Protein AF-A0A830AWT7-F1 (afdb_monomer)

Mean predicted aligned error: 8.28 Å

Solvent-accessible surface area (backbone atoms only — not comparable to full-atom values): 6979 Å² total; per-residue (Å²): 129,45,64,58,48,28,29,35,29,59,50,55,49,35,34,41,39,36,36,57,41,48,57,60,38,79,76,43,78,49,68,42,50,81,13,40,42,37,40,36,29,23,32,62,94,83,51,46,60,31,48,46,79,47,47,34,53,55,45,29,33,56,88,72,31,49,80,48,81,47,71,60,28,32,40,34,40,36,25,38,64,56,73,50,79,68,97,49,69,48,52,69,90,70,82,72,58,91,40,58,41,75,27,73,90,71,49,58,55,92,88,49,58,82,79,58,58,65,73,66,55,68,71,62,123

InterPro domains:
  IPR007052 CS domain [PF04969] (5-80)
  IPR007052 CS domain [PS51203] (1-90)
  IPR008978 HSP20-like chaperone [G3DSA:2.60.40.790] (1-121)
  IPR008978 HSP20-like chaperone [SSF49764] (2-117)
  IPR045250 Co-chaperone protein p23-like [PTHR22932] (1-116)

Foldseek 3Di:
DDAAQWAKEDALWKIKIKGQAAQWAPWDWDADQQQWTKIWTFHDPVRHIHIDTARFQGGWDPVPKDWDDDNGIIMIMITRPGSHDDPDGGNDDDDPPPSYYYPPVPYDDNVCVVPPPPVVCVSVD

pLDDT: mean 79.65, std 14.1, range [40.25, 91.5]

Nearest PDB structures (foldseek):
  7krj-assembly1_C  TM=8.465E-01  e=2.147E-11  Homo sapiens
  7l7i-assembly1_E  TM=9.424E-01  e=5.215E-10  Homo sapiens
  2cg9-assembly1_Y  TM=9.023E-01  e=2.480E-08  Saccharomyces cerevisiae
  2jki-assembly3_U  TM=8.762E-01  e=3.790E-05  Arabidopsis thaliana
  1rl1-assembly1_A  TM=8.095E-01  e=3.030E-05  Homo sapiens

Structure (mmCIF, N/CA/C/O backbone):
data_AF-A0A830AWT7-F1
#
_entry.id   AF-A0A830AWT7-F1
#
loop_
_atom_site.group_PDB
_atom_site.id
_atom_site.type_symbol
_atom_site.label_atom_id
_atom_site.label_alt_id
_atom_site.label_comp_id
_atom_site.label_asym_id
_atom_site.label_entity_id
_atom_site.label_seq_id
_atom_site.pdbx_PDB_ins_code
_atom_site.Cartn_x
_atom_site.Cartn_y
_atom_site.Cartn_z
_atom_site.occupancy
_atom_site.B_iso_or_equiv
_atom_site.auth_seq_id
_atom_site.auth_comp_id
_atom_site.auth_asym_id
_atom_site.auth_atom_id
_atom_site.pdbx_PDB_model_num
ATOM 1 N N . SER A 1 1 ? 2.058 7.381 -15.857 1.00 59.06 1 SER A N 1
ATOM 2 C CA . SER A 1 1 ? 2.911 6.531 -15.008 1.00 59.06 1 SER A CA 1
ATOM 3 C C . SER A 1 1 ? 2.426 5.101 -15.066 1.00 59.06 1 SER A C 1
ATOM 5 O O . SER A 1 1 ? 1.245 4.887 -15.329 1.00 59.06 1 SER A O 1
ATOM 7 N N . ARG A 1 2 ? 3.319 4.117 -14.932 1.00 81.69 2 ARG A N 1
ATOM 8 C CA . ARG A 1 2 ? 2.901 2.715 -14.812 1.00 81.69 2 ARG A CA 1
ATOM 9 C C . ARG A 1 2 ? 2.602 2.413 -13.351 1.00 81.69 2 ARG A C 1
ATOM 11 O O . ARG A 1 2 ? 3.252 2.961 -12.465 1.00 81.69 2 ARG A O 1
ATOM 18 N N . HIS A 1 3 ? 1.649 1.521 -13.124 1.00 84.50 3 HIS A N 1
ATOM 19 C CA . HIS A 1 3 ? 1.312 1.054 -11.788 1.00 84.50 3 HIS A CA 1
ATOM 20 C C . HIS A 1 3 ? 1.685 -0.422 -11.693 1.00 84.50 3 HIS A C 1
ATOM 22 O O . HIS A 1 3 ? 1.189 -1.217 -12.501 1.00 84.50 3 HIS A O 1
ATOM 28 N N . PRO A 1 4 ? 2.594 -0.792 -10.781 1.00 86.88 4 PRO A N 1
ATOM 29 C CA . PRO A 1 4 ? 2.900 -2.190 -10.552 1.00 86.88 4 PRO A CA 1
ATOM 30 C C . PRO A 1 4 ? 1.709 -2.842 -9.835 1.00 86.88 4 PRO A C 1
ATOM 32 O O . PRO A 1 4 ? 0.911 -2.132 -9.219 1.00 86.88 4 PRO A O 1
ATOM 35 N N . PRO A 1 5 ? 1.554 -4.170 -9.905 1.00 89.19 5 PRO A N 1
ATOM 36 C CA . PRO A 1 5 ? 0.564 -4.848 -9.088 1.00 89.19 5 PRO A CA 1
ATOM 37 C C . PRO A 1 5 ? 0.844 -4.576 -7.605 1.00 89.19 5 PRO A C 1
ATOM 39 O O . PRO A 1 5 ? 1.974 -4.702 -7.136 1.00 89.19 5 PRO A O 1
ATOM 42 N N . VAL A 1 6 ? -0.190 -4.170 -6.878 1.00 90.69 6 VAL A N 1
ATOM 43 C CA . VAL A 1 6 ? -0.145 -3.889 -5.445 1.00 90.69 6 VAL A CA 1
ATOM 44 C C . VAL A 1 6 ? -1.151 -4.788 -4.766 1.00 90.69 6 VAL A C 1
ATOM 46 O O . VAL A 1 6 ? -2.321 -4.838 -5.143 1.00 90.69 6 VAL A O 1
ATOM 49 N N . LYS A 1 7 ? -0.696 -5.477 -3.738 1.00 90.25 7 LYS A N 1
ATOM 50 C CA . LYS A 1 7 ? -1.512 -6.271 -2.843 1.00 90.25 7 LYS A CA 1
ATOM 51 C C . LYS A 1 7 ? -1.620 -5.556 -1.506 1.00 90.25 7 LYS A C 1
ATOM 53 O O . LYS A 1 7 ? -0.687 -4.871 -1.101 1.00 90.25 7 LYS A O 1
ATOM 58 N N . TRP A 1 8 ? -2.749 -5.679 -0.828 1.00 89.12 8 TRP A N 1
ATOM 59 C CA . TRP A 1 8 ? -2.903 -5.129 0.513 1.00 89.12 8 TRP A CA 1
ATOM 60 C C . TRP A 1 8 ? -3.640 -6.097 1.429 1.00 89.12 8 TRP A C 1
ATOM 62 O O . TRP A 1 8 ? -4.572 -6.782 1.010 1.00 89.12 8 TRP A O 1
ATOM 72 N N . ALA A 1 9 ? -3.234 -6.113 2.688 1.00 86.81 9 ALA A N 1
ATOM 73 C CA . ALA A 1 9 ? -3.892 -6.817 3.774 1.00 86.81 9 ALA A CA 1
ATOM 74 C C . ALA A 1 9 ? -3.986 -5.878 4.971 1.00 86.81 9 ALA A C 1
ATOM 76 O O . ALA A 1 9 ? -3.128 -5.024 5.163 1.00 86.81 9 ALA A O 1
ATOM 77 N N . GLN A 1 10 ? -5.013 -6.036 5.795 1.00 83.19 10 GLN A N 1
ATOM 78 C CA . GLN A 1 10 ? -5.133 -5.297 7.045 1.00 83.19 10 GLN A CA 1
ATOM 79 C C . GLN A 1 10 ? -5.292 -6.254 8.216 1.00 83.19 10 GLN A C 1
ATOM 81 O O . GLN A 1 10 ? -5.760 -7.379 8.061 1.00 83.19 10 GLN A O 1
ATOM 86 N N . ARG A 1 11 ? -4.938 -5.749 9.385 1.00 79.31 11 ARG A N 1
ATOM 87 C CA . ARG A 1 11 ? -5.228 -6.289 10.706 1.00 79.31 11 ARG A CA 1
ATOM 88 C C . ARG A 1 11 ? -6.018 -5.242 11.487 1.00 79.31 11 ARG A C 1
ATOM 90 O O . ARG A 1 11 ? -6.297 -4.151 10.977 1.00 79.31 11 ARG A O 1
ATOM 97 N N . SER A 1 12 ? -6.360 -5.556 12.727 1.00 79.25 12 SER A N 1
ATOM 98 C CA . SER A 1 12 ? -7.048 -4.620 13.620 1.00 79.25 12 SER A CA 1
ATOM 99 C C . SER A 1 12 ? -6.223 -3.346 13.836 1.00 79.25 12 SER A C 1
ATOM 101 O O . SER A 1 12 ? -6.765 -2.248 13.742 1.00 79.25 12 SER A O 1
ATOM 103 N N . ASP A 1 13 ? -4.903 -3.481 13.982 1.00 82.50 13 ASP A N 1
ATOM 104 C CA . ASP A 1 13 ? -4.001 -2.386 14.369 1.00 82.50 13 ASP A CA 1
ATOM 105 C C . ASP A 1 13 ? -3.027 -1.936 13.268 1.00 82.50 13 ASP A C 1
ATOM 107 O O . ASP A 1 13 ? -2.369 -0.905 13.394 1.00 82.50 13 ASP A O 1
ATOM 111 N N . GLU A 1 14 ? -2.891 -2.697 12.184 1.00 85.88 14 GLU A N 1
ATOM 112 C CA . GLU A 1 14 ? -1.876 -2.458 11.152 1.00 85.88 14 GLU A CA 1
ATOM 113 C C . GLU A 1 14 ? -2.362 -2.839 9.754 1.00 85.88 14 GLU A C 1
ATOM 115 O O . GLU A 1 14 ? -3.376 -3.510 9.570 1.00 85.88 14 GLU A O 1
ATOM 120 N N . LEU A 1 15 ? -1.656 -2.359 8.744 1.00 87.19 15 LEU A N 1
ATOM 121 C CA . LEU A 1 15 ? -1.977 -2.491 7.336 1.00 87.19 15 LEU A CA 1
ATOM 122 C C . LEU A 1 15 ? -0.693 -2.835 6.580 1.00 87.19 15 LEU A C 1
ATOM 124 O O . LEU A 1 15 ? 0.294 -2.121 6.666 1.00 87.19 15 LEU A O 1
ATOM 128 N N . CYS A 1 16 ? -0.708 -3.914 5.812 1.00 86.88 16 CYS A N 1
ATOM 129 C CA . CYS A 1 16 ? 0.400 -4.327 4.967 1.00 86.88 16 CYS A CA 1
ATOM 130 C C . CYS A 1 16 ? 0.075 -4.027 3.502 1.00 86.88 16 CYS A C 1
ATOM 132 O O . CYS A 1 16 ? -0.956 -4.460 2.991 1.00 86.88 16 CYS A O 1
ATOM 134 N N . ILE A 1 17 ? 0.953 -3.307 2.814 1.00 89.25 17 ILE A N 1
ATOM 135 C CA . ILE A 1 17 ? 0.857 -2.998 1.388 1.00 89.25 17 ILE A CA 1
ATOM 136 C C . ILE A 1 17 ? 2.067 -3.621 0.698 1.00 89.25 17 ILE A C 1
ATOM 138 O O . ILE A 1 17 ? 3.198 -3.195 0.895 1.00 89.25 17 ILE A O 1
ATOM 142 N N . THR A 1 18 ? 1.845 -4.631 -0.128 1.00 88.81 18 THR A N 1
ATOM 143 C CA . THR A 1 18 ? 2.886 -5.336 -0.870 1.00 88.81 18 THR A CA 1
ATOM 144 C C . THR A 1 18 ? 2.865 -4.916 -2.333 1.00 88.81 18 THR A C 1
ATOM 146 O O . THR A 1 18 ? 1.967 -5.255 -3.094 1.00 88.81 18 THR A O 1
ATOM 149 N N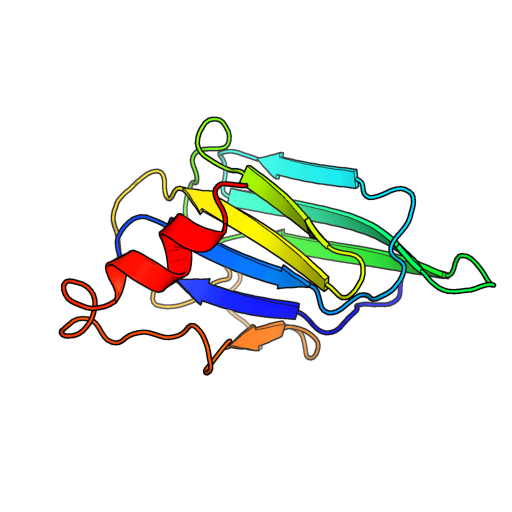 . VAL A 1 19 ? 3.888 -4.189 -2.755 1.00 90.25 19 VAL A N 1
ATOM 150 C CA . VAL A 1 19 ? 4.118 -3.782 -4.138 1.00 90.25 19 VAL A CA 1
ATOM 151 C C . VAL A 1 19 ? 4.940 -4.859 -4.846 1.00 90.25 19 VAL A C 1
ATOM 153 O O . VAL A 1 19 ? 6.109 -5.083 -4.528 1.00 90.25 19 VAL A O 1
ATOM 156 N N . GLU A 1 20 ? 4.346 -5.531 -5.827 1.00 89.06 20 GLU A N 1
ATOM 157 C CA . GLU A 1 20 ? 4.990 -6.576 -6.626 1.00 89.06 20 GLU A CA 1
ATOM 158 C C . GLU A 1 20 ? 5.853 -5.949 -7.727 1.00 89.06 20 GLU A C 1
ATOM 160 O O . GLU A 1 20 ? 5.490 -5.915 -8.905 1.00 89.06 20 GLU A O 1
ATOM 165 N N . LEU A 1 21 ? 7.006 -5.420 -7.318 1.00 88.19 21 LEU A N 1
ATOM 166 C CA . LEU A 1 21 ? 7.973 -4.787 -8.206 1.00 88.19 21 LEU A CA 1
ATOM 167 C C . LEU A 1 21 ? 9.379 -5.384 -8.001 1.00 88.19 21 LEU A C 1
ATOM 169 O O . LEU A 1 21 ? 10.087 -4.967 -7.082 1.00 88.19 21 LEU A O 1
ATOM 173 N N . PRO A 1 22 ? 9.801 -6.349 -8.839 1.00 86.81 22 PRO A N 1
ATOM 174 C CA . PRO A 1 22 ? 11.143 -6.918 -8.767 1.00 86.81 22 PRO A CA 1
ATOM 175 C C . PRO A 1 22 ? 12.196 -5.906 -9.229 1.00 86.81 22 PRO A C 1
ATOM 177 O O . PRO A 1 22 ? 11.918 -5.054 -10.077 1.00 86.81 22 PRO A O 1
ATOM 180 N N . ASP A 1 23 ? 13.410 -5.999 -8.681 1.00 85.69 23 ASP A N 1
ATOM 181 C CA . ASP A 1 23 ? 14.537 -5.117 -9.028 1.00 85.69 23 ASP A CA 1
ATOM 182 C C . ASP A 1 23 ? 14.196 -3.615 -8.924 1.00 85.69 23 ASP A C 1
ATOM 184 O O . ASP A 1 23 ? 14.630 -2.794 -9.739 1.00 85.69 23 ASP A O 1
ATOM 188 N N . ALA A 1 24 ? 13.389 -3.244 -7.925 1.00 86.56 24 ALA A N 1
ATOM 189 C CA . ALA A 1 24 ? 13.066 -1.849 -7.669 1.00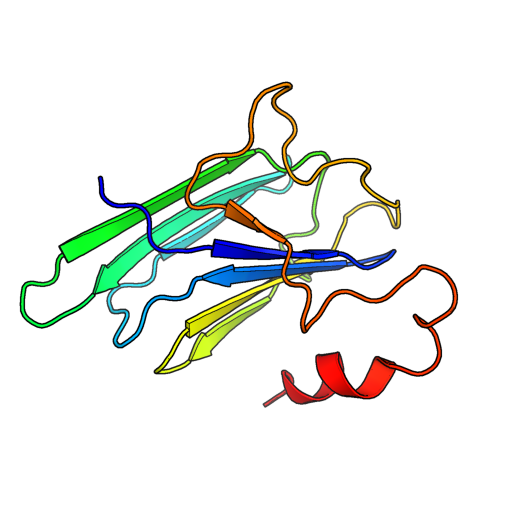 86.56 24 ALA A CA 1
ATOM 190 C C . ALA A 1 24 ? 14.307 -1.067 -7.208 1.00 86.56 24 ALA A C 1
ATOM 192 O O . ALA A 1 24 ? 15.050 -1.477 -6.316 1.00 86.56 24 ALA A O 1
ATOM 193 N N . LYS A 1 25 ? 14.511 0.095 -7.819 1.00 85.88 25 LYS A N 1
ATOM 194 C CA . LYS A 1 25 ? 15.587 1.050 -7.563 1.00 85.88 25 LYS A CA 1
ATOM 195 C C . LYS A 1 25 ? 14.981 2.420 -7.295 1.00 85.88 25 LYS A C 1
ATOM 197 O O . LYS A 1 25 ? 13.862 2.704 -7.713 1.00 85.88 25 LYS A O 1
ATOM 202 N N . ASN A 1 26 ? 15.733 3.283 -6.612 1.00 88.06 26 ASN A N 1
ATOM 203 C CA . ASN A 1 26 ? 15.290 4.639 -6.262 1.00 88.06 26 ASN A CA 1
ATOM 204 C C . ASN A 1 26 ? 13.916 4.664 -5.572 1.00 88.06 26 ASN A C 1
ATOM 206 O O . ASN A 1 26 ? 13.090 5.521 -5.878 1.00 88.06 26 ASN A O 1
ATOM 210 N N . VAL A 1 27 ? 13.669 3.709 -4.671 1.00 87.31 27 VAL A N 1
ATOM 211 C CA . VAL A 1 27 ? 12.411 3.635 -3.929 1.00 87.31 27 VAL A CA 1
ATOM 212 C C . VAL A 1 27 ? 12.277 4.883 -3.059 1.00 87.31 27 VAL A C 1
ATOM 214 O O . VAL A 1 27 ? 13.086 5.128 -2.168 1.00 87.31 27 VAL A O 1
ATOM 217 N N . LYS A 1 28 ? 11.253 5.677 -3.344 1.00 89.06 28 LYS A N 1
ATOM 218 C CA . LYS A 1 28 ? 10.816 6.834 -2.576 1.00 89.06 28 LYS A CA 1
ATOM 219 C C . LYS A 1 28 ? 9.435 6.534 -2.044 1.00 89.06 28 LYS A C 1
ATOM 221 O O . LYS A 1 28 ? 8.521 6.249 -2.812 1.00 89.06 28 LYS A O 1
ATOM 226 N N . LEU A 1 29 ? 9.297 6.625 -0.736 1.00 85.25 29 LEU A N 1
ATOM 227 C CA . LEU A 1 29 ? 8.050 6.362 -0.056 1.00 85.25 29 LEU A CA 1
ATOM 228 C C . LEU A 1 29 ? 7.756 7.554 0.841 1.00 85.25 29 LEU A C 1
ATOM 230 O O . LEU A 1 29 ? 8.611 7.968 1.619 1.00 85.25 29 LEU A O 1
ATOM 234 N N . ASN A 1 30 ? 6.563 8.111 0.690 1.00 88.81 30 ASN A N 1
ATOM 235 C CA . ASN A 1 30 ? 6.032 9.137 1.565 1.00 88.81 30 ASN A CA 1
ATOM 236 C C . ASN A 1 30 ? 4.702 8.632 2.103 1.00 88.81 30 ASN A C 1
ATOM 238 O O . ASN A 1 30 ? 3.770 8.385 1.337 1.00 88.81 30 ASN A O 1
ATOM 242 N N . LEU A 1 31 ? 4.637 8.470 3.416 1.00 87.75 31 LEU A N 1
ATOM 243 C CA . LEU A 1 31 ? 3.395 8.222 4.116 1.00 87.75 31 LEU A CA 1
ATOM 244 C C . LEU A 1 31 ? 3.074 9.453 4.953 1.00 87.75 31 LEU A C 1
ATOM 246 O O . LEU A 1 31 ? 3.923 9.958 5.683 1.00 87.75 31 LEU A O 1
ATOM 250 N N . ASP A 1 32 ? 1.847 9.924 4.820 1.00 89.75 32 ASP A N 1
ATOM 251 C CA . ASP A 1 32 ? 1.329 11.082 5.526 1.00 89.75 32 ASP A CA 1
ATOM 252 C C . ASP A 1 32 ? 0.401 10.612 6.656 1.00 89.75 32 ASP A C 1
ATOM 254 O O . ASP A 1 32 ? -0.420 9.715 6.422 1.00 89.75 32 ASP A O 1
ATOM 258 N N . PRO A 1 33 ? 0.465 11.204 7.863 1.00 88.31 33 PRO A N 1
ATOM 259 C CA . PRO A 1 33 ? -0.404 10.817 8.977 1.00 88.31 33 PRO A CA 1
ATOM 260 C C . PRO A 1 33 ? -1.893 11.055 8.688 1.00 88.31 33 PRO A C 1
ATOM 262 O O . PRO A 1 33 ? -2.758 10.448 9.318 1.00 88.31 33 PRO A O 1
ATOM 265 N N . GLU A 1 34 ? -2.216 11.899 7.703 1.00 87.12 34 GLU A N 1
ATOM 266 C CA . GLU A 1 34 ? -3.582 12.060 7.192 1.00 87.12 34 GLU A CA 1
ATOM 267 C C . GLU A 1 34 ? -4.097 10.846 6.395 1.00 87.12 34 GLU A C 1
ATOM 269 O O . GLU A 1 34 ? -5.264 10.833 5.999 1.00 87.12 34 GLU A O 1
ATOM 274 N N . GLY A 1 35 ? -3.253 9.833 6.169 1.00 84.06 35 GLY A N 1
ATOM 275 C CA . GLY A 1 35 ? -3.582 8.633 5.408 1.00 84.06 35 GLY A CA 1
ATOM 276 C C . GLY A 1 35 ? -3.171 8.708 3.940 1.00 84.06 35 GLY A C 1
ATOM 277 O O . GLY A 1 35 ? -3.683 7.941 3.141 1.00 84.06 35 GLY A O 1
ATOM 278 N N . LYS A 1 36 ? -2.274 9.603 3.521 1.00 89.44 36 LYS A N 1
ATOM 279 C CA . LYS A 1 36 ? -1.812 9.618 2.120 1.00 89.44 36 LYS A CA 1
ATOM 280 C C . LYS A 1 36 ? -0.592 8.737 1.955 1.00 89.44 36 LYS A C 1
ATOM 282 O O . LYS A 1 36 ? 0.438 8.994 2.567 1.00 89.44 36 LYS A O 1
ATOM 287 N N . PHE A 1 37 ? -0.697 7.717 1.115 1.00 89.81 37 PHE A N 1
ATOM 288 C CA . PHE A 1 37 ? 0.423 6.857 0.775 1.00 89.81 37 PHE A CA 1
ATOM 289 C C . PHE A 1 37 ? 0.860 7.118 -0.663 1.00 89.81 37 PHE A C 1
ATOM 291 O O . PHE A 1 37 ? 0.126 6.859 -1.619 1.00 89.81 37 PHE A O 1
ATOM 298 N N . TYR A 1 38 ? 2.087 7.608 -0.795 1.00 90.94 38 TYR A N 1
ATOM 299 C CA . TYR A 1 38 ? 2.754 7.827 -2.063 1.00 90.94 38 TYR A CA 1
ATOM 300 C C . TYR A 1 38 ? 4.015 6.973 -2.146 1.00 90.94 38 TYR A C 1
ATOM 302 O O . TYR A 1 38 ? 4.885 7.003 -1.275 1.00 90.94 38 TYR A O 1
ATOM 310 N N . PHE A 1 39 ? 4.148 6.252 -3.246 1.00 91.12 39 PHE A N 1
ATOM 311 C CA . PHE A 1 39 ? 5.321 5.464 -3.572 1.00 91.12 39 PHE A CA 1
ATOM 312 C C . PHE A 1 39 ? 5.773 5.779 -4.993 1.00 91.12 39 PHE A C 1
ATOM 314 O O . PHE A 1 39 ? 4.967 5.881 -5.915 1.00 91.12 39 PHE A O 1
ATOM 321 N N . SER A 1 40 ? 7.081 5.879 -5.182 1.00 91.06 40 SER A N 1
ATOM 322 C CA . SER A 1 40 ? 7.721 6.055 -6.478 1.00 91.06 40 SER A CA 1
ATOM 323 C C . SER A 1 40 ? 8.976 5.199 -6.537 1.00 91.06 40 SER A C 1
ATOM 325 O O . SER A 1 40 ? 9.787 5.218 -5.616 1.00 91.06 40 SER A O 1
ATOM 327 N N . ALA A 1 41 ? 9.153 4.430 -7.601 1.00 91.38 41 ALA A N 1
ATOM 328 C CA . ALA A 1 41 ? 10.353 3.631 -7.812 1.00 91.38 41 ALA A CA 1
ATOM 329 C C . ALA A 1 41 ? 10.607 3.428 -9.303 1.00 91.38 41 ALA A C 1
ATOM 331 O O . ALA A 1 41 ? 9.700 3.541 -10.123 1.00 91.38 41 ALA A O 1
ATOM 332 N N . THR A 1 42 ? 11.833 3.076 -9.667 1.00 91.50 42 THR A N 1
ATOM 333 C CA . THR A 1 42 ? 12.168 2.617 -11.017 1.00 91.50 42 THR A CA 1
ATOM 334 C C . THR A 1 42 ? 12.445 1.119 -11.008 1.00 91.50 42 THR A C 1
ATOM 336 O O . THR A 1 42 ? 13.018 0.609 -10.055 1.00 91.50 42 THR A O 1
ATOM 339 N N . SER A 1 43 ? 12.050 0.380 -12.042 1.00 89.50 43 SER A N 1
ATOM 340 C CA . SER A 1 43 ? 12.337 -1.063 -12.134 1.00 89.50 43 SER A CA 1
ATOM 341 C C . SER A 1 43 ? 12.716 -1.480 -13.553 1.00 89.50 43 SER A C 1
ATOM 343 O O . SER A 1 43 ? 12.359 -0.820 -14.537 1.00 89.50 43 SER A O 1
ATOM 345 N N . GLY A 1 44 ? 13.466 -2.579 -13.636 1.00 84.75 44 GLY A N 1
ATOM 346 C CA . GLY A 1 44 ? 13.977 -3.153 -14.871 1.00 84.75 44 GLY A CA 1
ATOM 347 C C . GLY A 1 44 ? 15.244 -2.470 -15.384 1.00 84.75 44 GLY A C 1
ATOM 348 O O . GLY A 1 44 ? 15.752 -1.500 -14.818 1.00 84.75 44 GLY A O 1
ATOM 349 N N . VAL A 1 45 ? 15.757 -2.998 -16.493 1.00 80.19 45 VAL A N 1
ATOM 350 C CA . VAL A 1 45 ? 16.936 -2.467 -17.195 1.00 80.19 45 VAL A CA 1
ATOM 351 C C . VAL A 1 45 ? 16.698 -1.059 -17.747 1.00 80.19 45 VAL A C 1
ATOM 353 O O . VAL A 1 45 ? 17.589 -0.217 -17.674 1.00 80.19 45 VAL A O 1
ATOM 356 N N . ASP A 1 46 ? 15.476 -0.770 -18.192 1.00 83.62 46 ASP A N 1
ATOM 357 C CA . ASP A 1 46 ? 15.071 0.539 -18.717 1.00 83.62 46 ASP A CA 1
ATOM 358 C C . ASP A 1 46 ? 14.783 1.591 -17.631 1.00 83.62 46 ASP A C 1
ATOM 360 O O . ASP A 1 46 ? 14.390 2.707 -17.958 1.00 83.62 46 ASP A O 1
ATOM 364 N N . ASN A 1 47 ? 14.943 1.261 -16.339 1.00 85.38 47 ASN A N 1
ATOM 365 C CA . ASN A 1 47 ? 14.582 2.134 -15.211 1.00 85.38 47 ASN A CA 1
ATOM 366 C C . ASN A 1 47 ? 13.171 2.726 -15.357 1.00 85.38 47 ASN A C 1
ATOM 368 O O . ASN A 1 47 ? 12.952 3.924 -15.173 1.00 85.38 47 ASN A O 1
ATOM 372 N N . THR A 1 48 ? 12.202 1.878 -15.703 1.00 88.94 48 THR A N 1
ATOM 373 C CA . THR A 1 48 ? 10.827 2.323 -15.942 1.00 88.94 48 THR A CA 1
ATOM 374 C C . THR A 1 48 ? 10.250 2.911 -14.654 1.00 88.94 48 THR A C 1
ATOM 376 O O . THR A 1 48 ? 10.281 2.211 -13.641 1.00 88.94 48 THR A O 1
ATOM 379 N N . PRO A 1 49 ? 9.724 4.151 -14.662 1.00 90.25 49 PRO A N 1
ATOM 380 C CA . PRO A 1 49 ? 9.157 4.770 -13.473 1.00 90.25 49 PRO A CA 1
ATOM 381 C C . PRO A 1 49 ? 7.775 4.193 -13.153 1.00 90.25 49 PRO A C 1
ATOM 383 O O . PRO A 1 49 ? 6.880 4.121 -14.005 1.00 90.25 49 PRO A O 1
ATOM 386 N N . TYR A 1 50 ? 7.618 3.815 -11.894 1.00 90.19 50 TYR A N 1
ATOM 387 C CA . TYR A 1 50 ? 6.403 3.317 -11.279 1.00 90.19 50 TYR A CA 1
ATOM 388 C C . TYR A 1 50 ? 6.011 4.237 -10.143 1.00 90.19 50 TYR A C 1
ATOM 390 O O . TYR A 1 50 ? 6.853 4.649 -9.348 1.00 90.19 50 TYR A O 1
ATOM 398 N N . GLU A 1 51 ? 4.724 4.541 -10.072 1.00 90.69 51 GLU A N 1
ATOM 399 C CA . GLU A 1 51 ? 4.182 5.432 -9.059 1.00 90.69 51 GLU A CA 1
ATOM 400 C C . GLU A 1 51 ? 2.877 4.856 -8.529 1.00 90.69 51 GLU A C 1
ATOM 402 O O . GLU A 1 51 ? 2.082 4.287 -9.281 1.00 90.69 51 GLU A O 1
ATOM 407 N N . ILE A 1 52 ? 2.667 4.986 -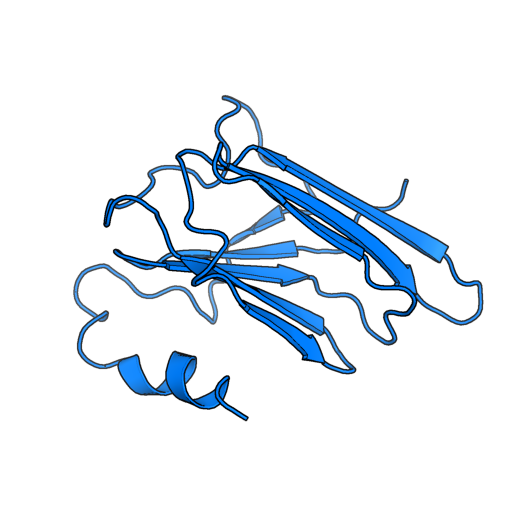7.229 1.00 89.00 52 ILE A N 1
ATOM 408 C CA . ILE A 1 52 ? 1.443 4.610 -6.538 1.00 89.00 52 ILE A CA 1
ATOM 409 C C . ILE A 1 52 ? 1.070 5.804 -5.677 1.00 89.00 52 ILE A C 1
ATOM 411 O O . ILE A 1 52 ? 1.879 6.288 -4.896 1.00 89.00 52 ILE A O 1
ATOM 415 N N . ASP A 1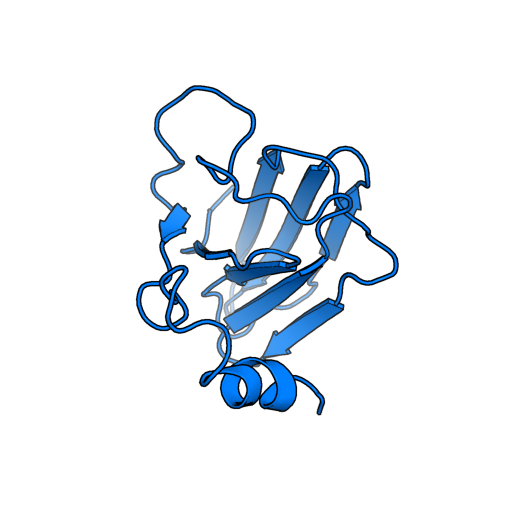 53 ? -0.158 6.259 -5.839 1.00 88.94 53 ASP A N 1
ATOM 416 C CA . ASP A 1 53 ? -0.758 7.337 -5.072 1.00 88.94 53 ASP A CA 1
ATOM 417 C C . ASP A 1 53 ? -2.126 6.830 -4.629 1.00 88.94 53 ASP A C 1
ATOM 419 O O . ASP A 1 53 ? -2.966 6.488 -5.468 1.00 88.94 53 ASP A O 1
ATOM 423 N N . ILE A 1 54 ? -2.293 6.647 -3.322 1.00 88.25 54 ILE A N 1
ATOM 424 C CA . ILE A 1 54 ? -3.546 6.189 -2.731 1.00 88.25 54 ILE A CA 1
ATOM 425 C C . ILE A 1 54 ? -3.821 6.913 -1.410 1.00 88.25 54 ILE A C 1
ATOM 427 O O . ILE A 1 54 ? -2.983 6.962 -0.511 1.00 88.25 54 ILE A O 1
ATOM 431 N N . ASP A 1 55 ? -5.040 7.426 -1.269 1.00 89.31 55 ASP A N 1
ATOM 432 C CA . ASP A 1 55 ? -5.562 7.916 0.005 1.00 89.31 55 ASP A CA 1
ATOM 433 C C . ASP A 1 55 ? -6.151 6.749 0.801 1.00 89.31 55 ASP A C 1
ATOM 435 O O . ASP A 1 55 ? -7.173 6.178 0.412 1.00 89.31 55 ASP A O 1
ATOM 439 N N . LEU A 1 56 ? -5.517 6.406 1.915 1.00 89.69 56 LEU A N 1
ATOM 440 C CA . LEU A 1 56 ? -5.974 5.445 2.910 1.00 89.69 56 LEU A CA 1
ATOM 441 C C . LEU A 1 56 ? -7.248 5.930 3.603 1.00 89.69 56 LEU A C 1
ATOM 443 O O . LEU A 1 56 ? -7.483 7.128 3.749 1.00 89.69 56 LEU A O 1
ATOM 447 N N . PHE A 1 57 ? -8.076 4.976 4.022 1.00 88.44 57 PHE A N 1
ATOM 448 C CA . PHE A 1 57 ? -9.401 5.220 4.586 1.00 88.44 57 PHE A CA 1
ATOM 449 C C . PHE A 1 57 ? -9.384 6.139 5.808 1.00 88.44 57 PHE A C 1
ATOM 451 O O . PHE A 1 57 ? -10.217 7.044 5.897 1.00 88.44 57 PHE A O 1
ATOM 458 N N . ASP A 1 58 ? -8.431 5.913 6.710 1.00 88.81 58 ASP A N 1
ATOM 459 C CA . ASP A 1 58 ? -8.274 6.666 7.948 1.00 88.81 58 ASP A CA 1
ATOM 460 C C . ASP A 1 58 ? -6.808 7.057 8.182 1.00 88.81 58 ASP A C 1
ATOM 462 O O . ASP A 1 58 ? -5.918 6.742 7.385 1.00 88.81 58 ASP A O 1
ATOM 466 N N . LYS A 1 59 ? -6.570 7.764 9.285 1.00 89.94 59 LYS A N 1
ATOM 467 C CA . LYS A 1 59 ? -5.247 8.204 9.711 1.00 89.94 59 LYS A CA 1
ATOM 468 C C . LYS A 1 59 ? -4.370 7.023 10.098 1.00 89.94 59 LYS A C 1
ATOM 470 O O . LYS A 1 59 ? -4.824 5.993 10.605 1.00 89.94 59 LYS A O 1
ATOM 475 N N . VAL A 1 60 ? -3.077 7.212 9.898 1.00 90.44 60 VAL A N 1
ATOM 476 C CA . VAL A 1 60 ? -2.055 6.197 10.142 1.00 90.44 60 VAL A CA 1
ATOM 477 C C . VAL A 1 60 ? -0.889 6.793 10.904 1.00 90.44 60 VAL A C 1
ATOM 479 O O . VAL A 1 60 ? -0.645 7.998 10.834 1.00 90.44 60 VAL A O 1
ATOM 482 N N . ASP A 1 61 ? -0.177 5.951 11.639 1.00 89.19 61 ASP A N 1
ATOM 483 C CA . ASP A 1 61 ? 1.019 6.358 12.353 1.00 89.19 61 ASP A CA 1
ATOM 484 C C . ASP A 1 61 ? 2.252 6.096 11.490 1.00 89.19 61 ASP A C 1
ATOM 486 O O . ASP A 1 61 ? 2.628 4.955 11.215 1.00 89.19 61 ASP A O 1
ATOM 490 N N . VAL A 1 62 ? 2.867 7.185 11.032 1.00 87.56 62 VAL A N 1
ATOM 491 C CA . VAL A 1 62 ? 4.067 7.131 10.193 1.00 87.56 62 VAL A CA 1
ATOM 492 C C . VAL A 1 62 ? 5.301 6.737 11.010 1.00 87.56 62 VAL A C 1
ATOM 494 O O . VAL A 1 62 ? 6.235 6.166 10.453 1.00 87.56 62 VAL A O 1
ATOM 497 N N . ASN A 1 63 ? 5.314 6.987 12.324 1.00 85.56 63 ASN A N 1
ATOM 498 C CA . ASN A 1 63 ? 6.463 6.675 13.178 1.00 85.56 63 ASN A CA 1
ATOM 499 C C . ASN A 1 63 ? 6.582 5.171 13.429 1.00 85.56 63 ASN A C 1
ATOM 501 O O . ASN A 1 63 ? 7.693 4.652 13.471 1.00 85.56 63 ASN A O 1
ATOM 505 N N . GLU A 1 64 ? 5.450 4.481 13.581 1.00 83.94 64 GLU A N 1
ATOM 506 C CA . GLU A 1 64 ? 5.404 3.015 13.687 1.00 83.94 64 GLU A CA 1
ATOM 507 C C . GLU A 1 64 ? 5.278 2.308 12.327 1.00 83.94 64 GLU A C 1
ATOM 509 O O . GLU A 1 64 ? 5.247 1.078 12.268 1.00 83.94 64 GLU A O 1
ATOM 514 N N . SER A 1 65 ? 5.203 3.059 11.225 1.00 83.69 65 SER A N 1
ATOM 515 C CA . SER A 1 65 ? 5.214 2.476 9.885 1.00 83.69 65 SER A CA 1
ATOM 516 C C . SER A 1 65 ? 6.630 2.088 9.450 1.00 83.69 65 SER A C 1
ATOM 518 O O . SER A 1 65 ? 7.578 2.855 9.611 1.00 83.69 65 SER A O 1
ATOM 520 N N . GLU A 1 66 ? 6.774 0.916 8.842 1.00 85.19 66 GLU A N 1
ATOM 521 C CA . GLU A 1 66 ? 8.046 0.390 8.358 1.00 85.19 66 GLU A CA 1
ATOM 522 C C . GLU A 1 66 ? 7.956 0.006 6.880 1.00 85.19 66 GLU A C 1
ATOM 524 O O . GLU A 1 66 ? 6.988 -0.595 6.420 1.00 85.19 66 GLU A O 1
ATOM 529 N N . SER A 1 67 ? 9.000 0.316 6.114 1.00 83.38 67 SER A N 1
ATOM 530 C CA . SER A 1 67 ? 9.146 -0.157 4.738 1.00 83.38 67 SER A CA 1
ATOM 531 C C . SER A 1 67 ? 10.207 -1.233 4.632 1.00 83.38 67 SER A C 1
ATOM 533 O O . SER A 1 67 ? 11.366 -0.998 4.966 1.00 83.38 67 SER A O 1
ATOM 535 N N . SER A 1 68 ? 9.831 -2.366 4.056 1.00 82.75 68 SER A N 1
ATOM 536 C CA . SER A 1 68 ? 10.704 -3.496 3.789 1.00 82.75 68 SER A CA 1
ATOM 537 C C . SER A 1 68 ? 10.821 -3.708 2.282 1.00 82.75 68 SER A C 1
ATOM 539 O O . SER A 1 68 ? 9.918 -4.210 1.612 1.00 82.75 68 SER A O 1
ATOM 541 N N . VAL A 1 69 ? 11.944 -3.273 1.717 1.00 84.06 69 VAL A N 1
ATOM 542 C CA . VAL A 1 69 ? 12.248 -3.428 0.290 1.00 84.06 69 VAL A CA 1
ATOM 543 C C . VAL A 1 69 ? 13.011 -4.734 0.105 1.00 84.06 69 VAL A C 1
ATOM 545 O O . VAL A 1 69 ? 14.133 -4.880 0.581 1.00 84.06 69 VAL A O 1
ATOM 548 N N . THR A 1 70 ? 12.419 -5.688 -0.605 1.00 82.50 70 THR A N 1
ATOM 549 C CA . THR A 1 70 ? 13.059 -6.955 -0.974 1.00 82.50 70 THR A CA 1
ATOM 550 C C . THR A 1 70 ? 13.410 -6.951 -2.466 1.00 82.50 70 THR A C 1
ATOM 552 O O . THR A 1 70 ? 12.871 -6.173 -3.248 1.00 82.50 70 THR A O 1
ATOM 555 N N . SER A 1 71 ? 14.286 -7.854 -2.918 1.00 78.62 71 SER A N 1
ATOM 556 C CA . SER A 1 71 ? 14.663 -7.943 -4.344 1.00 78.62 71 SER A CA 1
ATOM 557 C C . SER A 1 71 ? 13.494 -8.311 -5.271 1.00 78.62 71 SER A C 1
ATOM 559 O O . SER A 1 71 ? 13.566 -8.088 -6.477 1.00 78.62 71 SER A O 1
ATOM 561 N N . ARG A 1 72 ? 12.428 -8.907 -4.719 1.00 80.88 72 ARG A N 1
ATOM 562 C CA . ARG A 1 72 ? 11.262 -9.402 -5.469 1.00 80.88 72 ARG A CA 1
ATOM 563 C C . ARG A 1 72 ? 10.045 -8.486 -5.372 1.00 80.88 72 ARG A C 1
ATOM 565 O O . ARG A 1 72 ? 9.261 -8.421 -6.314 1.00 80.88 72 ARG A O 1
ATOM 572 N N . ASN A 1 73 ? 9.859 -7.843 -4.228 1.00 86.50 73 ASN A N 1
ATOM 573 C CA . ASN A 1 73 ? 8.704 -7.018 -3.911 1.00 86.50 73 ASN A CA 1
ATOM 574 C C . ASN A 1 73 ? 9.048 -6.060 -2.767 1.00 86.50 73 ASN A C 1
ATOM 576 O O . ASN A 1 73 ? 10.067 -6.204 -2.096 1.00 86.50 73 ASN A O 1
ATOM 580 N N . ILE A 1 74 ? 8.197 -5.065 -2.562 1.00 88.44 74 ILE A N 1
ATOM 581 C CA . ILE A 1 74 ? 8.340 -4.071 -1.506 1.00 88.44 74 ILE A CA 1
ATOM 582 C C . ILE A 1 74 ? 7.127 -4.204 -0.609 1.00 88.44 74 ILE A C 1
ATOM 584 O O . ILE A 1 74 ? 6.008 -3.992 -1.061 1.00 88.44 74 ILE A O 1
ATOM 588 N N . CYS A 1 75 ? 7.333 -4.576 0.644 1.00 87.12 75 CYS A N 1
ATOM 589 C CA . CYS A 1 75 ? 6.282 -4.611 1.646 1.00 87.12 75 CYS A CA 1
ATOM 590 C C . CYS A 1 75 ? 6.328 -3.332 2.471 1.00 87.12 75 CYS A C 1
ATOM 592 O O . CYS A 1 75 ? 7.391 -2.884 2.889 1.00 87.12 75 CYS A O 1
ATOM 594 N N . TYR A 1 76 ? 5.166 -2.755 2.721 1.00 87.75 76 TYR A N 1
ATOM 595 C CA . TYR A 1 76 ? 5.018 -1.580 3.548 1.00 87.75 76 TYR A CA 1
ATOM 596 C C . TYR A 1 76 ? 4.060 -1.884 4.680 1.00 87.75 76 TYR A C 1
ATOM 598 O O . TYR A 1 76 ? 2.908 -2.243 4.453 1.00 87.75 76 TYR A O 1
ATOM 606 N N . LEU A 1 77 ? 4.569 -1.781 5.893 1.00 87.69 77 LEU A N 1
ATOM 607 C CA . LEU A 1 77 ? 3.836 -1.967 7.118 1.00 87.69 77 LEU A CA 1
ATOM 608 C C . LEU A 1 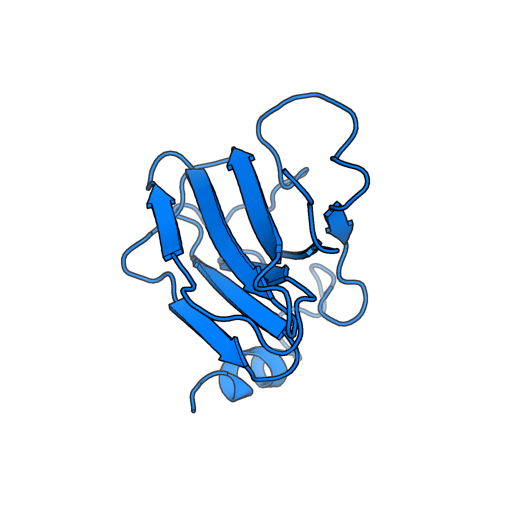77 ? 3.408 -0.598 7.625 1.00 87.69 77 LEU A C 1
ATOM 610 O O . LEU A 1 77 ? 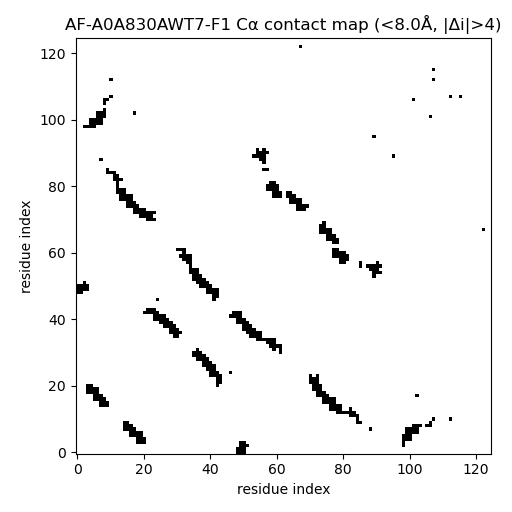4.233 0.234 7.970 1.00 87.69 77 LEU A O 1
ATOM 614 N N . VAL A 1 78 ? 2.112 -0.356 7.665 1.00 88.31 78 VAL A N 1
ATOM 615 C CA . VAL A 1 78 ? 1.518 0.894 8.116 1.00 88.31 78 VAL A CA 1
ATOM 616 C C . VAL A 1 78 ? 0.774 0.628 9.402 1.00 88.31 78 VAL A C 1
ATOM 618 O O . VAL A 1 78 ? -0.181 -0.148 9.419 1.00 88.31 78 VAL A O 1
ATOM 621 N N . LYS A 1 79 ? 1.176 1.285 10.485 1.00 89.00 79 LYS A N 1
ATOM 622 C CA . LYS A 1 79 ? 0.420 1.222 11.728 1.00 89.00 79 LYS A CA 1
ATOM 623 C C . LYS A 1 79 ? -0.815 2.108 11.609 1.00 89.00 79 LYS A C 1
ATOM 625 O O . LYS A 1 79 ? -0.727 3.245 11.148 1.00 89.00 79 LYS A O 1
ATOM 630 N N . LYS A 1 80 ? -1.985 1.601 11.985 1.00 88.19 80 LYS A N 1
ATOM 631 C CA . LYS A 1 80 ? -3.201 2.419 12.021 1.00 88.19 80 LYS A CA 1
ATOM 632 C C . LYS A 1 80 ? -3.148 3.313 13.254 1.00 88.19 80 LYS A C 1
ATOM 634 O O . LYS A 1 80 ? -2.765 2.850 14.323 1.00 88.19 80 LYS A O 1
ATOM 639 N N . ALA A 1 81 ? -3.546 4.576 13.111 1.00 88.88 81 ALA A N 1
ATOM 640 C CA . ALA A 1 81 ? -3.594 5.487 14.255 1.00 88.88 81 ALA A CA 1
ATOM 641 C C . ALA A 1 81 ? -4.691 5.073 15.253 1.00 88.88 81 ALA A C 1
ATOM 643 O O . ALA A 1 81 ? -4.529 5.216 16.461 1.00 88.88 81 ALA A O 1
ATOM 644 N N . GLU A 1 82 ? -5.793 4.521 14.740 1.00 84.88 82 GLU A N 1
ATOM 645 C CA . GLU A 1 82 ? -6.833 3.872 15.534 1.00 84.88 82 GLU A CA 1
ATOM 646 C C . GLU A 1 82 ? -6.944 2.402 15.133 1.00 84.88 82 GLU A C 1
ATOM 648 O O . GLU A 1 82 ? -7.040 2.080 13.943 1.00 84.88 82 GLU A O 1
ATOM 653 N N . SER A 1 83 ? -6.969 1.513 16.127 1.00 81.25 83 SER A N 1
ATOM 654 C CA . SER A 1 83 ? -7.145 0.073 15.953 1.00 81.25 83 SER A CA 1
ATOM 655 C C . SER A 1 83 ? -8.580 -0.253 15.538 1.00 81.25 83 SER A C 1
ATOM 657 O O . SER A 1 83 ? -9.435 -0.674 16.316 1.00 81.25 83 SER A O 1
ATOM 659 N N . LYS A 1 84 ? -8.872 0.033 14.270 1.00 81.56 84 LYS A N 1
ATOM 660 C CA . LYS A 1 84 ? -10.191 -0.087 13.665 1.00 81.56 84 LYS A CA 1
ATOM 661 C C . LYS A 1 84 ? -10.122 -0.935 12.410 1.00 81.56 84 LYS A C 1
ATOM 663 O O . LYS A 1 84 ? -9.248 -0.767 11.553 1.00 81.56 84 LYS A O 1
ATOM 668 N N . TRP A 1 85 ? -11.114 -1.800 12.251 1.00 82.19 85 TRP A N 1
ATOM 669 C CA . TRP A 1 85 ? -11.306 -2.537 11.014 1.00 82.19 85 TRP A CA 1
ATOM 670 C C . TRP A 1 85 ? -11.787 -1.599 9.902 1.00 82.19 85 TRP A C 1
ATOM 672 O O . TRP A 1 85 ? -12.813 -0.927 10.043 1.00 82.19 85 TRP A O 1
ATOM 682 N N . TRP A 1 86 ? -11.044 -1.508 8.797 1.00 85.06 86 TRP A N 1
ATOM 683 C CA . TRP A 1 86 ? -11.427 -0.648 7.681 1.00 85.06 86 TRP A CA 1
ATOM 684 C C . TRP A 1 86 ? -12.296 -1.437 6.711 1.00 85.06 86 TRP A C 1
ATOM 686 O O . TRP A 1 86 ? -11.882 -2.464 6.186 1.00 85.06 86 TRP A O 1
ATOM 696 N N . SER A 1 87 ? -13.493 -0.957 6.391 1.00 80.81 87 SER A N 1
ATOM 697 C CA . SER A 1 87 ? -14.334 -1.633 5.389 1.00 80.81 87 SER A CA 1
ATOM 698 C C . SER A 1 87 ? -13.734 -1.572 3.975 1.00 80.81 87 SER A C 1
ATOM 700 O O . SER A 1 87 ? -14.121 -2.341 3.099 1.00 80.81 87 SER A O 1
ATOM 702 N N . ARG A 1 88 ? -12.803 -0.642 3.738 1.00 82.62 88 ARG A N 1
ATOM 703 C CA . ARG A 1 88 ? -12.109 -0.413 2.466 1.00 82.62 88 ARG A CA 1
ATOM 704 C C . ARG A 1 88 ? -10.710 0.138 2.733 1.00 82.62 88 ARG A C 1
ATOM 706 O O . ARG A 1 88 ? -10.521 0.845 3.712 1.00 82.62 88 ARG A O 1
ATOM 713 N N . LEU A 1 89 ? -9.749 -0.145 1.851 1.00 83.12 89 LEU A N 1
ATOM 714 C CA . LEU A 1 89 ? -8.410 0.447 1.951 1.00 83.12 89 LEU A CA 1
ATOM 715 C C . LEU A 1 89 ? -8.437 1.951 1.687 1.00 83.12 89 LEU A C 1
ATOM 717 O O . LEU A 1 89 ? -7.750 2.706 2.361 1.00 83.12 89 LEU A O 1
ATOM 721 N N . LEU A 1 90 ? -9.199 2.359 0.670 1.00 86.56 90 LEU A N 1
ATOM 722 C CA . LEU A 1 90 ? -9.153 3.710 0.135 1.00 86.56 90 LEU A CA 1
ATOM 723 C C . LEU A 1 90 ? -10.239 4.598 0.740 1.00 86.56 90 LEU A C 1
ATOM 725 O O . LEU A 1 90 ? -11.388 4.178 0.897 1.00 86.56 90 LEU A O 1
ATOM 729 N N . LYS A 1 91 ? -9.901 5.860 1.006 1.00 83.38 91 LYS A N 1
ATOM 730 C CA . LYS A 1 91 ? -10.866 6.886 1.417 1.00 83.38 91 LYS A CA 1
ATOM 731 C C . LYS A 1 91 ? -11.855 7.206 0.309 1.00 83.38 91 LYS A C 1
ATOM 733 O O . LYS A 1 91 ? -13.039 7.392 0.591 1.00 83.38 91 LYS A O 1
ATOM 738 N N . GLN A 1 92 ? -11.364 7.256 -0.933 1.00 77.69 92 GLN A N 1
ATOM 739 C CA . GLN A 1 92 ? -12.188 7.538 -2.102 1.00 77.69 92 GLN A CA 1
ATOM 740 C C . GLN A 1 92 ? -13.254 6.453 -2.290 1.00 77.69 92 GLN A C 1
ATOM 742 O O . GLN A 1 92 ? -12.973 5.253 -2.282 1.00 77.69 92 GLN A O 1
ATOM 747 N N . GLU A 1 93 ? -14.493 6.891 -2.474 1.00 61.84 93 GLU A N 1
ATOM 748 C CA . GLU A 1 93 ? -15.610 6.008 -2.778 1.00 61.84 93 GLU A CA 1
ATOM 749 C C . GLU A 1 93 ? -15.612 5.753 -4.285 1.00 61.84 93 GLU A C 1
ATOM 751 O O . GLU A 1 93 ? -15.939 6.629 -5.083 1.00 61.84 93 GLU A O 1
ATOM 756 N N . GLY A 1 94 ? -15.165 4.566 -4.693 1.00 67.69 94 GLY A N 1
ATOM 757 C CA . GLY A 1 94 ? -14.985 4.240 -6.102 1.00 67.69 94 GLY A CA 1
ATOM 758 C C . GLY A 1 94 ? -14.507 2.813 -6.330 1.00 67.69 94 GLY A C 1
ATOM 759 O O . GLY A 1 94 ? -14.277 2.048 -5.393 1.00 67.69 94 GLY A O 1
ATOM 760 N N . LYS A 1 95 ? -14.364 2.443 -7.606 1.00 69.50 95 LYS A N 1
ATOM 761 C CA . LYS A 1 95 ? -13.730 1.171 -7.962 1.00 69.50 95 LYS A CA 1
ATOM 762 C C . LYS A 1 95 ? -12.249 1.260 -7.590 1.00 69.50 95 LYS A C 1
ATOM 764 O O . LYS A 1 95 ? -11.607 2.223 -8.013 1.00 69.50 95 LYS A O 1
ATOM 769 N N . PRO A 1 96 ? -11.703 0.285 -6.842 1.00 76.12 96 PRO A N 1
ATOM 770 C CA . PRO A 1 96 ? -10.282 0.276 -6.551 1.00 76.12 96 PRO A CA 1
ATOM 771 C C . PRO A 1 96 ? -9.494 0.270 -7.868 1.00 76.12 96 PRO A C 1
ATOM 773 O O . PRO A 1 96 ? -9.967 -0.291 -8.867 1.00 76.12 96 PRO A O 1
ATOM 776 N N . PRO A 1 97 ? -8.305 0.889 -7.893 1.00 80.44 97 PRO A N 1
ATOM 777 C CA . PRO A 1 97 ? -7.454 0.853 -9.065 1.00 80.44 97 PRO A CA 1
ATOM 778 C C . PRO A 1 97 ? -7.202 -0.592 -9.498 1.00 80.44 97 PRO A C 1
ATOM 780 O O . PRO A 1 97 ? -7.021 -1.468 -8.661 1.00 80.44 97 PRO A O 1
ATOM 783 N N . VAL A 1 98 ? -7.145 -0.849 -10.805 1.00 84.38 98 VAL A N 1
ATOM 784 C CA . VAL A 1 98 ? -6.991 -2.216 -11.3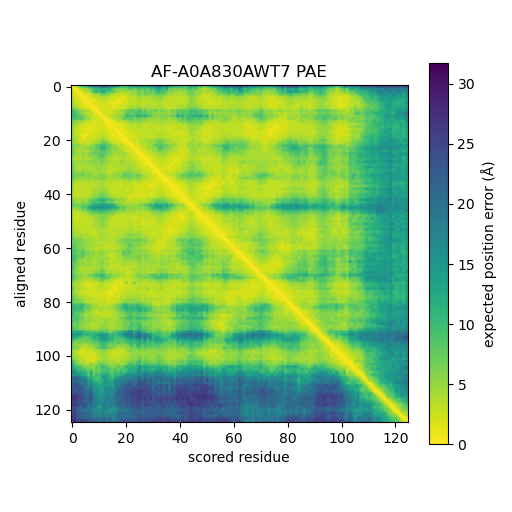53 1.00 84.38 98 VAL A CA 1
ATOM 785 C C . VAL A 1 98 ? -5.706 -2.901 -10.865 1.00 84.38 98 VAL A C 1
ATOM 787 O O . VAL A 1 98 ? -5.626 -4.128 -10.805 1.00 84.38 98 VAL A O 1
ATOM 790 N N . PHE A 1 99 ? -4.699 -2.104 -10.508 1.00 85.56 99 PHE A N 1
ATOM 791 C CA . PHE A 1 99 ? -3.444 -2.586 -9.951 1.00 85.56 99 PHE A CA 1
ATOM 792 C C . PHE A 1 99 ? -3.548 -3.008 -8.479 1.00 85.56 99 PHE A C 1
ATOM 794 O O . PHE A 1 99 ? -2.705 -3.776 -8.034 1.00 85.56 99 PHE A O 1
ATOM 801 N N . LEU A 1 100 ? -4.557 -2.541 -7.738 1.00 87.94 100 LEU A N 1
ATOM 802 C CA . LEU A 1 100 ? -4.752 -2.826 -6.320 1.00 87.94 100 LEU A CA 1
ATOM 803 C C . LEU A 1 100 ? -5.606 -4.088 -6.140 1.00 87.94 100 LEU A C 1
ATOM 805 O O . LEU A 1 100 ? -6.748 -4.162 -6.596 1.00 87.94 100 LEU A O 1
ATOM 809 N N . LYS A 1 101 ? -5.072 -5.074 -5.426 1.00 86.38 101 LYS A N 1
ATOM 810 C CA . LYS A 1 101 ? -5.734 -6.342 -5.105 1.00 86.38 101 LYS A CA 1
ATOM 811 C C . LYS A 1 101 ? -5.625 -6.639 -3.615 1.00 86.38 101 LYS A C 1
ATOM 813 O O . LYS A 1 101 ? -4.704 -6.180 -2.957 1.00 86.38 101 LYS A O 1
ATOM 818 N N . VAL A 1 102 ? -6.563 -7.412 -3.082 1.00 84.25 102 VAL A N 1
ATOM 819 C CA . VAL A 1 102 ? -6.448 -7.935 -1.714 1.00 84.25 102 VAL A CA 1
ATOM 820 C C . VAL A 1 102 ? -5.378 -9.027 -1.699 1.00 84.25 102 VAL A C 1
ATOM 822 O O . VAL A 1 102 ? -5.333 -9.861 -2.609 1.00 84.25 102 VAL A O 1
ATOM 825 N N . ASP A 1 103 ? -4.505 -9.001 -0.697 1.00 82.06 103 ASP A N 1
ATOM 826 C CA . ASP A 1 103 ? -3.510 -10.041 -0.466 1.00 82.06 103 ASP A CA 1
ATOM 827 C C . ASP A 1 103 ? -4.146 -11.217 0.276 1.00 82.06 103 ASP A C 1
ATOM 829 O O . ASP A 1 103 ? -4.109 -11.281 1.498 1.00 82.06 103 ASP A O 1
ATOM 833 N N . TRP A 1 104 ? -4.756 -12.140 -0.465 1.00 75.56 104 TRP A N 1
ATOM 834 C CA . TRP A 1 104 ? -5.375 -13.337 0.114 1.00 75.56 104 TRP A CA 1
ATOM 835 C C . TRP A 1 104 ? -4.380 -14.265 0.825 1.00 75.56 104 TRP A C 1
ATOM 837 O O . TRP A 1 104 ? -4.806 -15.065 1.644 1.00 75.56 104 TRP A O 1
ATOM 847 N N . ASP A 1 105 ? -3.081 -14.163 0.524 1.00 67.38 105 ASP A N 1
ATOM 848 C CA . ASP A 1 105 ? -2.028 -14.961 1.169 1.00 67.38 105 ASP A CA 1
ATOM 849 C C . ASP A 1 105 ? -1.730 -14.446 2.588 1.00 67.38 105 ASP A C 1
ATOM 851 O O . ASP A 1 105 ? -1.446 -15.216 3.501 1.00 67.38 105 ASP A O 1
ATOM 855 N N . LYS A 1 106 ? -1.850 -13.125 2.786 1.00 64.38 106 LYS A N 1
ATOM 856 C CA . LYS A 1 106 ? -1.626 -12.428 4.067 1.00 64.38 106 LYS A CA 1
ATOM 857 C C . LYS A 1 106 ? -2.917 -12.068 4.805 1.00 64.38 106 LYS A C 1
ATOM 859 O O . LYS A 1 106 ? -2.849 -11.562 5.930 1.00 64.38 106 LYS A O 1
ATOM 864 N N . TRP A 1 107 ? -4.068 -12.244 4.160 1.00 65.31 107 TRP A N 1
ATOM 865 C CA . TRP A 1 107 ? -5.374 -11.942 4.726 1.00 65.31 107 TRP A CA 1
ATOM 866 C C . TRP A 1 107 ? -5.684 -12.935 5.839 1.00 65.31 107 TRP A C 1
ATOM 868 O O . TRP A 1 107 ? -5.539 -14.140 5.667 1.00 65.31 107 TRP A O 1
ATOM 878 N N . VAL A 1 108 ? -6.076 -12.406 6.990 1.00 61.69 108 VAL A N 1
ATOM 879 C CA . VAL A 1 108 ? -6.462 -13.200 8.149 1.00 61.69 108 VAL A CA 1
ATOM 880 C C . VAL A 1 108 ? -7.776 -12.649 8.652 1.00 61.69 108 VAL A C 1
ATOM 882 O O . VAL A 1 108 ? -7.919 -11.430 8.791 1.00 61.69 108 VAL A O 1
ATOM 885 N N . ASP A 1 109 ? -8.720 -13.553 8.872 1.00 58.59 109 ASP A N 1
ATOM 886 C CA . ASP A 1 109 ? -10.048 -13.223 9.365 1.00 58.59 109 ASP A CA 1
ATOM 887 C C . ASP A 1 109 ? -10.002 -12.785 10.840 1.00 58.59 109 ASP A C 1
ATOM 889 O O . ASP A 1 109 ? -9.008 -13.005 11.542 1.00 58.59 109 ASP A O 1
ATOM 893 N N . GLU A 1 110 ? -11.062 -12.119 11.301 1.00 51.62 110 GLU A N 1
ATOM 894 C CA . GLU A 1 110 ? -11.128 -11.475 12.626 1.00 51.62 110 GLU A CA 1
ATOM 895 C C . GLU A 1 110 ? -10.840 -12.467 13.778 1.00 51.62 110 GLU A C 1
ATOM 897 O O . GLU A 1 110 ? -10.165 -12.109 14.743 1.00 51.62 110 GLU A O 1
ATOM 902 N N . ASP A 1 111 ? -11.239 -13.734 13.617 1.00 54.06 111 ASP A N 1
ATOM 903 C CA . ASP A 1 111 ? -11.057 -14.826 14.586 1.00 54.06 111 ASP A CA 1
ATOM 904 C C . ASP A 1 111 ? -9.676 -15.521 14.544 1.00 54.06 111 ASP A C 1
ATOM 906 O O . ASP A 1 111 ? -9.286 -16.172 15.511 1.00 54.06 111 ASP A O 1
ATOM 910 N N . GLU A 1 112 ? -8.896 -15.388 13.464 1.00 53.53 112 GLU A N 1
ATOM 911 C CA . GLU A 1 112 ? -7.586 -16.061 13.305 1.00 53.53 112 GLU A CA 1
ATOM 912 C C . GLU A 1 112 ? -6.391 -15.143 13.643 1.00 53.53 112 GLU A C 1
ATOM 914 O O . GLU A 1 112 ? -5.217 -15.511 13.503 1.00 53.53 112 GLU A 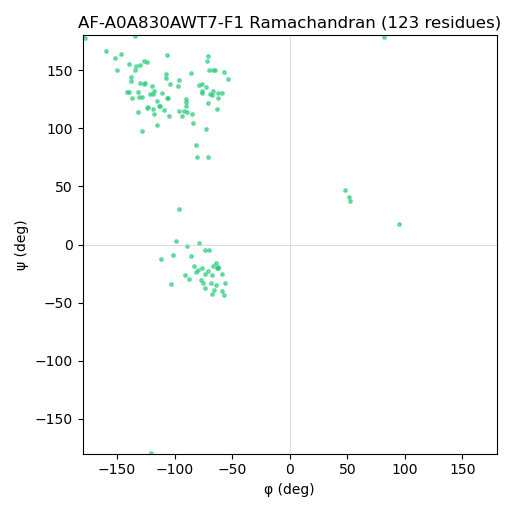O 1
ATOM 919 N N . GLN A 1 113 ? -6.666 -13.913 14.088 1.00 51.12 113 GLN A N 1
ATOM 920 C CA . GLN A 1 113 ? -5.642 -12.902 14.354 1.00 51.12 113 GLN A CA 1
ATOM 921 C C . GLN A 1 113 ? -4.729 -13.249 15.545 1.00 51.12 113 GLN A C 1
ATOM 923 O O . GLN A 1 113 ? -3.570 -12.830 15.541 1.00 51.12 113 GLN A O 1
ATOM 928 N N . ASP A 1 114 ? -5.207 -14.040 16.510 1.00 51.56 114 ASP A N 1
ATOM 929 C CA . ASP A 1 114 ? -4.439 -14.418 17.707 1.00 51.56 114 ASP A CA 1
ATOM 930 C C . ASP A 1 114 ? -3.385 -15.511 17.420 1.00 51.56 114 ASP A C 1
ATOM 932 O O . ASP A 1 114 ? -2.304 -15.494 18.010 1.00 51.56 114 ASP A O 1
ATOM 936 N N . GLU A 1 115 ? -3.631 -16.408 16.453 1.00 47.88 115 GLU A N 1
ATOM 937 C CA . GLU A 1 115 ? -2.735 -17.544 16.161 1.00 47.88 115 GLU A CA 1
ATOM 938 C C . GLU A 1 115 ? -1.665 -17.242 15.094 1.00 47.88 115 GLU A C 1
ATOM 940 O O . GLU A 1 115 ? -0.580 -17.818 15.130 1.00 47.88 115 GLU A O 1
ATOM 945 N N . ASN A 1 116 ? -1.896 -16.297 14.172 1.00 46.69 116 ASN A N 1
ATOM 946 C CA . ASN A 1 116 ? -0.951 -16.003 13.077 1.00 46.69 116 ASN A CA 1
ATOM 947 C C . ASN A 1 116 ? -0.001 -14.819 13.358 1.00 46.69 116 ASN 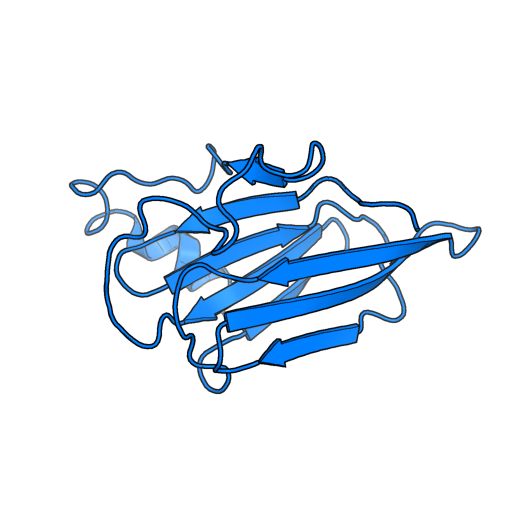A C 1
ATOM 949 O O . ASN A 1 116 ? 0.420 -14.096 12.446 1.00 46.69 116 ASN A O 1
ATOM 953 N N . ARG A 1 117 ? 0.355 -14.595 14.629 1.00 49.81 117 ARG A N 1
ATOM 954 C CA . ARG A 1 117 ? 1.302 -13.535 15.028 1.00 49.81 117 ARG A CA 1
ATOM 955 C C . ARG A 1 117 ? 2.718 -13.756 14.477 1.00 49.81 117 ARG A C 1
ATOM 957 O O . ARG A 1 117 ? 3.503 -12.815 14.447 1.00 49.81 117 ARG A O 1
ATOM 964 N N . GLU A 1 118 ? 3.023 -14.969 14.012 1.00 46.88 118 GLU A N 1
ATOM 965 C CA . GLU A 1 118 ? 4.359 -15.387 13.565 1.00 46.88 118 GLU A CA 1
ATOM 966 C C . GLU A 1 118 ? 4.722 -14.929 12.139 1.00 46.88 118 GLU A C 1
ATOM 968 O O . GLU A 1 118 ? 5.900 -14.806 11.807 1.00 46.88 118 GLU A O 1
ATOM 973 N N . CYS A 1 119 ? 3.742 -14.612 11.282 1.00 42.91 119 CYS A N 1
ATOM 974 C CA . CYS A 1 119 ? 4.023 -14.212 9.894 1.00 42.91 119 CYS A CA 1
ATOM 975 C C . CYS A 1 119 ? 4.436 -12.731 9.756 1.00 42.91 119 CYS A C 1
ATOM 977 O O . CYS A 1 119 ? 5.128 -12.363 8.808 1.00 42.91 119 CYS A O 1
ATOM 979 N N . PHE A 1 120 ? 4.050 -11.878 10.714 1.00 45.16 120 PHE A N 1
ATOM 980 C CA . PHE A 1 120 ? 4.452 -10.464 10.762 1.00 45.16 120 PHE A CA 1
ATOM 981 C C . PHE A 1 120 ? 5.777 -10.250 11.507 1.00 45.16 120 PHE A C 1
ATOM 983 O O . PHE A 1 120 ? 6.539 -9.355 11.148 1.00 45.16 120 PHE A O 1
ATOM 990 N N . THR A 1 121 ? 6.113 -11.090 12.491 1.00 44.97 121 THR A N 1
ATOM 991 C CA . THR A 1 121 ? 7.400 -11.011 13.204 1.00 44.97 121 THR A CA 1
ATOM 992 C C . THR A 1 121 ? 8.594 -11.436 12.357 1.00 44.97 121 THR A C 1
ATOM 994 O O . THR A 1 121 ? 9.691 -10.968 12.629 1.00 44.97 121 THR A O 1
ATOM 997 N N . LEU A 1 122 ? 8.411 -12.242 11.305 1.00 44.22 122 LEU A N 1
ATOM 998 C CA . LEU A 1 122 ? 9.494 -12.608 10.377 1.00 44.22 122 LEU A CA 1
ATOM 999 C C . LEU A 1 122 ? 9.909 -11.477 9.416 1.00 44.22 122 LEU A C 1
ATOM 1001 O O . LEU A 1 122 ? 10.869 -11.642 8.666 1.00 44.22 122 LEU A O 1
ATOM 1005 N N . LEU A 1 123 ? 9.214 -10.332 9.432 1.00 46.06 123 LEU A N 1
ATOM 1006 C CA . LEU A 1 123 ? 9.677 -9.100 8.779 1.00 46.06 123 LEU A CA 1
ATOM 1007 C C . LEU A 1 123 ? 10.609 -8.266 9.672 1.00 46.06 123 LEU A C 1
ATOM 1009 O O . LEU A 1 123 ? 11.262 -7.362 9.154 1.00 46.06 123 LEU A O 1
ATOM 1013 N N . ARG A 1 124 ? 10.746 -8.594 10.969 1.00 41.75 124 ARG A N 1
ATOM 1014 C CA . ARG A 1 124 ? 11.912 -8.148 11.741 1.00 41.75 124 ARG A CA 1
ATOM 1015 C C . ARG A 1 124 ? 13.109 -8.961 11.269 1.00 41.75 124 ARG A C 1
ATOM 1017 O O . ARG A 1 124 ? 13.260 -10.120 11.642 1.00 41.75 124 ARG A O 1
ATOM 1024 N N . PHE A 1 125 ? 13.892 -8.340 10.397 1.00 40.25 125 PHE A N 1
ATOM 1025 C CA . PHE A 1 125 ? 15.217 -8.794 9.990 1.00 40.25 125 PHE A CA 1
ATOM 1026 C C . PHE A 1 125 ? 16.096 -9.203 11.180 1.00 40.25 125 PHE A C 1
ATOM 1028 O O . PHE A 1 125 ? 16.023 -8.530 12.237 1.00 40.25 125 PHE A O 1
#

Organism: NCBI:txid374723

Sequence (125 aa):
SRHPPVKWAQRSDELCITVELPDAKNVKLNLDPEGKFYFSATSGVDNTPYEIDIDLFDKVDVNESESSVTSRNICYLVKKAESKWWSRLLKQEGKPPVFLKVDWDKWVDEDEQDENRECFTLLRF

Secondary structure (DSSP, 8-state):
-B---EEEEE-SSEEEEEE--TT-EEEEEEE-TTSEEEEEEEETTTTEEEEEEEEBSS-EEEEEEEEEE-SS-EEEEEEESS----S-SBSS-SPPPTTEEE-TTT---TTSTTT-THHHHTT--

Radius of gyration: 14.17 Å; Cα contacts (8 Å, |Δi|>4): 247; chains: 1; bounding box: 32×30×36 Å